Protein AF-A0A382LR62-F1 (afdb_monomer_lite)

Organism: NCBI:txid408172

pLDDT: mean 74.51, std 9.02, range [45.72, 85.38]

Foldseek 3Di:
DDDPPPPDDPVLVVVLVVLCVQLPVVVLQVQQQDQDAQPVPRFQADHNNGHCAGVVRDPNGHDSNSSVVVSVVSHPDDDD

Secondary structure (DSSP, 8-state):
----S-SSSHHHHHHHHHHHHHH-HHHHHHHHHSSEEETTTEEEEEETT-SS--TT--TT---HHHHHHHHHHHSPP---

Structure (mmCIF, N/CA/C/O backbone):
data_AF-A0A382LR62-F1
#
_entry.id   AF-A0A382LR62-F1
#
loop_
_atom_site.group_PDB
_atom_site.id
_atom_site.type_symbol
_atom_site.label_atom_id
_atom_site.label_alt_id
_atom_site.label_comp_id
_atom_site.label_asym_id
_atom_site.label_entity_id
_atom_site.label_seq_id
_atom_site.pdbx_PDB_ins_code
_atom_site.Cartn_x
_atom_site.Cartn_y
_atom_site.Cartn_z
_atom_site.occupancy
_atom_site.B_iso_or_equiv
_atom_site.auth_seq_id
_atom_site.auth_comp_id
_atom_site.auth_asym_id
_atom_site.auth_atom_id
_atom_site.pdbx_PDB_model_num
ATOM 1 N N . MET A 1 1 ? 21.391 -14.650 11.970 1.00 45.72 1 MET A N 1
ATOM 2 C CA . MET A 1 1 ? 20.449 -13.742 11.274 1.00 45.72 1 MET A CA 1
ATOM 3 C C . MET A 1 1 ? 19.695 -14.565 10.226 1.00 45.72 1 MET A C 1
ATOM 5 O O . MET A 1 1 ? 20.316 -15.020 9.275 1.00 45.72 1 MET A O 1
ATOM 9 N N . LYS A 1 2 ? 18.413 -14.907 10.445 1.00 45.72 2 LYS A N 1
ATOM 10 C CA . LYS A 1 2 ? 17.645 -15.750 9.504 1.00 45.72 2 LYS A CA 1
ATOM 11 C C . LYS A 1 2 ? 17.345 -14.935 8.241 1.00 45.72 2 LYS A C 1
ATOM 13 O O . LYS A 1 2 ? 16.485 -14.062 8.274 1.00 45.72 2 LYS A O 1
ATOM 18 N N . TYR A 1 3 ? 18.058 -15.210 7.149 1.00 50.88 3 TYR A N 1
ATOM 19 C CA . TYR A 1 3 ? 17.754 -14.635 5.839 1.00 50.88 3 TYR A CA 1
ATOM 20 C C . TYR A 1 3 ? 16.339 -15.060 5.439 1.00 50.88 3 TYR A C 1
ATOM 22 O O . TYR A 1 3 ? 16.057 -16.244 5.237 1.00 50.88 3 TYR A O 1
ATOM 30 N N . VAL A 1 4 ? 15.420 -14.099 5.375 1.00 60.94 4 VAL A N 1
ATOM 31 C CA . VAL A 1 4 ? 14.044 -14.341 4.943 1.00 60.94 4 VAL A CA 1
ATOM 32 C C . VAL A 1 4 ? 14.090 -14.620 3.439 1.00 60.94 4 VAL A C 1
ATOM 34 O O . VAL A 1 4 ? 14.096 -13.715 2.614 1.00 60.94 4 VAL A O 1
ATOM 37 N N . LYS A 1 5 ? 14.177 -15.905 3.084 1.00 53.59 5 LYS A N 1
ATOM 38 C CA . LYS A 1 5 ? 14.464 -16.416 1.729 1.00 53.59 5 LYS A CA 1
ATOM 39 C C . LYS A 1 5 ? 13.401 -16.070 0.669 1.00 53.59 5 LYS A C 1
ATOM 41 O O . LYS A 1 5 ? 13.586 -16.369 -0.498 1.00 53.59 5 LYS A O 1
ATOM 46 N N . ASN A 1 6 ? 12.285 -15.445 1.056 1.00 54.09 6 ASN A N 1
ATOM 47 C CA . ASN A 1 6 ? 11.110 -15.249 0.200 1.00 54.09 6 ASN A CA 1
ATOM 48 C C . ASN A 1 6 ? 10.514 -13.836 0.341 1.00 54.09 6 ASN A C 1
ATOM 50 O O . ASN A 1 6 ? 9.345 -13.679 0.697 1.00 54.09 6 ASN A O 1
ATOM 54 N N . ILE A 1 7 ? 11.323 -12.801 0.094 1.00 58.34 7 ILE A N 1
ATOM 55 C CA . ILE A 1 7 ? 10.884 -11.391 0.109 1.00 58.34 7 ILE A CA 1
ATOM 56 C C . ILE A 1 7 ? 10.307 -10.945 -1.254 1.00 58.34 7 ILE A C 1
ATOM 58 O O . ILE A 1 7 ? 9.718 -9.873 -1.322 1.00 58.34 7 ILE A O 1
ATOM 62 N N . GLY A 1 8 ? 10.343 -11.762 -2.314 1.00 67.56 8 GLY A N 1
ATOM 63 C CA . GLY A 1 8 ? 9.835 -11.413 -3.657 1.00 67.56 8 GLY A CA 1
ATOM 64 C C . GLY A 1 8 ? 8.809 -12.399 -4.240 1.00 67.56 8 GLY A C 1
ATOM 65 O O . GLY A 1 8 ? 8.606 -13.483 -3.698 1.00 67.56 8 GLY A O 1
ATOM 66 N N . GLY A 1 9 ? 8.143 -12.017 -5.339 1.00 74.31 9 GLY A N 1
ATOM 67 C CA . GLY A 1 9 ? 7.255 -12.892 -6.130 1.00 74.31 9 GLY A CA 1
ATOM 68 C C . GLY A 1 9 ? 5.781 -12.916 -5.694 1.00 74.31 9 GLY A C 1
ATOM 69 O O . GLY A 1 9 ? 5.303 -11.979 -5.055 1.00 74.31 9 GLY A O 1
ATOM 70 N N . PHE A 1 10 ? 5.058 -13.999 -6.008 1.00 75.44 10 PHE A N 1
ATOM 71 C CA . PHE A 1 10 ? 3.605 -14.160 -5.780 1.00 75.44 10 PHE A CA 1
ATOM 72 C C . PHE A 1 10 ? 3.148 -13.936 -4.328 1.00 75.44 10 PHE A C 1
ATOM 74 O O . PHE A 1 10 ? 2.040 -13.458 -4.089 1.00 75.44 10 PHE A O 1
ATOM 81 N N . ARG A 1 11 ? 4.012 -14.207 -3.339 1.00 76.88 11 ARG A N 1
ATOM 82 C CA . ARG A 1 11 ? 3.736 -13.901 -1.922 1.00 76.88 11 ARG A CA 1
ATOM 83 C C . ARG A 1 11 ? 3.533 -12.410 -1.658 1.00 76.88 11 ARG A C 1
ATOM 85 O O . ARG A 1 11 ? 2.805 -12.051 -0.744 1.00 76.88 11 ARG A O 1
ATOM 92 N N . SER A 1 12 ? 4.168 -11.551 -2.449 1.00 76.06 12 SER A N 1
ATOM 93 C CA . SER A 1 12 ? 3.999 -10.094 -2.404 1.00 76.06 12 SER A CA 1
ATOM 94 C C . SER A 1 12 ? 2.577 -9.696 -2.768 1.00 76.06 12 SER A C 1
ATOM 96 O O . SER A 1 12 ? 1.963 -8.905 -2.068 1.00 76.06 12 SER A O 1
ATOM 98 N N . ILE A 1 13 ? 2.053 -10.305 -3.831 1.00 79.38 13 ILE A N 1
ATOM 99 C CA . ILE A 1 13 ? 0.701 -10.064 -4.334 1.00 79.38 13 ILE A CA 1
ATOM 100 C C . ILE A 1 13 ? -0.311 -10.560 -3.301 1.00 79.38 13 ILE A C 1
ATOM 102 O O . ILE A 1 13 ? -1.203 -9.821 -2.895 1.00 79.38 13 ILE A O 1
ATOM 106 N N . TRP A 1 14 ? -0.109 -11.779 -2.793 1.00 82.56 14 TRP A N 1
ATOM 107 C CA . TRP A 1 14 ? -0.936 -12.350 -1.730 1.00 82.56 14 TRP A CA 1
ATOM 108 C C . TRP A 1 14 ? -0.937 -11.508 -0.453 1.00 82.56 14 TRP A C 1
ATOM 110 O O . TRP A 1 14 ? -1.983 -11.336 0.168 1.00 82.56 14 TRP A O 1
ATOM 120 N N . TYR A 1 15 ? 0.214 -10.959 -0.066 1.00 83.75 15 TYR A N 1
ATOM 121 C CA . TYR A 1 15 ? 0.319 -10.061 1.079 1.00 83.75 15 TYR A CA 1
ATOM 122 C C . TYR A 1 15 ? -0.476 -8.768 0.864 1.00 83.75 15 TYR A C 1
ATOM 124 O O . TYR A 1 15 ? -1.250 -8.387 1.738 1.00 83.75 15 TYR A O 1
ATOM 132 N N . THR A 1 16 ? -0.359 -8.140 -0.309 1.00 80.00 16 THR A N 1
ATOM 133 C CA . THR A 1 16 ? -1.134 -6.940 -0.659 1.00 80.00 16 THR A CA 1
ATOM 134 C C . THR A 1 16 ? -2.640 -7.217 -0.656 1.00 80.00 16 THR A C 1
ATOM 136 O O . THR A 1 16 ? -3.402 -6.405 -0.138 1.00 80.00 16 THR A O 1
ATOM 139 N N . ILE A 1 17 ? -3.082 -8.378 -1.158 1.00 83.69 17 ILE A N 1
ATOM 140 C CA . ILE A 1 17 ? -4.495 -8.796 -1.107 1.00 83.69 17 ILE A CA 1
ATOM 141 C C . ILE A 1 17 ? -4.949 -9.012 0.342 1.00 83.69 17 ILE A C 1
ATOM 143 O O . ILE A 1 17 ? -6.026 -8.554 0.722 1.00 83.69 17 ILE A O 1
ATOM 147 N N . LYS A 1 18 ? -4.131 -9.684 1.164 1.00 85.19 18 LYS A N 1
ATOM 148 C CA . LYS A 1 18 ? -4.435 -9.939 2.577 1.00 85.19 18 LYS A CA 1
ATOM 149 C C . LYS A 1 18 ? -4.602 -8.631 3.352 1.00 85.19 18 LYS A C 1
ATOM 151 O O . LYS A 1 18 ? -5.625 -8.449 4.003 1.00 85.19 18 LYS A O 1
ATOM 156 N N . ILE A 1 19 ? -3.649 -7.710 3.215 1.00 83.75 19 ILE A N 1
ATOM 157 C CA . ILE A 1 19 ? -3.721 -6.385 3.835 1.00 83.75 19 ILE A CA 1
ATOM 158 C C . ILE A 1 19 ? -4.921 -5.598 3.316 1.00 83.75 19 ILE A C 1
ATOM 160 O O . ILE A 1 19 ? -5.667 -5.028 4.107 1.00 83.75 19 ILE A O 1
ATOM 164 N N . GLY A 1 20 ? -5.162 -5.617 2.003 1.00 84.19 20 GLY A N 1
ATOM 165 C CA . GLY A 1 20 ? -6.335 -4.977 1.416 1.00 84.19 20 GLY A CA 1
ATOM 166 C C . GLY A 1 20 ? -7.641 -5.512 1.987 1.00 84.19 20 GLY A C 1
ATOM 167 O O . GLY A 1 20 ? -8.587 -4.751 2.150 1.00 84.19 20 GLY A O 1
ATOM 168 N N . ARG A 1 21 ? -7.705 -6.790 2.368 1.00 83.81 21 ARG A N 1
ATOM 169 C CA . ARG A 1 21 ? -8.874 -7.353 3.051 1.00 83.81 21 ARG A CA 1
ATOM 170 C C . ARG A 1 21 ? -9.026 -6.844 4.490 1.00 83.81 21 ARG A C 1
ATOM 172 O O . ARG A 1 21 ? -10.161 -6.665 4.916 1.00 83.81 21 ARG A O 1
ATOM 179 N N . GLU A 1 22 ? -7.934 -6.582 5.206 1.00 82.25 22 GLU A N 1
ATOM 180 C CA . GLU A 1 22 ? -7.967 -6.039 6.576 1.00 82.25 22 GLU A CA 1
ATOM 181 C C . GLU A 1 22 ? -8.399 -4.563 6.623 1.00 82.25 22 GLU A C 1
ATOM 183 O O . GLU A 1 22 ? -9.189 -4.187 7.486 1.00 82.25 22 GLU A O 1
ATOM 188 N N . VAL A 1 23 ? -7.942 -3.732 5.678 1.00 80.69 23 VAL A N 1
ATOM 189 C CA . VAL A 1 23 ? -8.262 -2.284 5.652 1.00 80.69 23 VAL A CA 1
ATOM 190 C C . VAL A 1 23 ? -9.441 -1.914 4.740 1.00 80.69 23 VAL A C 1
ATOM 192 O O . VAL A 1 23 ? -10.018 -0.830 4.852 1.00 80.69 23 VAL A O 1
ATOM 195 N N . GLY A 1 24 ? -9.833 -2.821 3.842 1.00 83.75 24 GLY A N 1
ATOM 196 C CA . GLY A 1 24 ? -10.915 -2.657 2.872 1.00 83.75 24 GLY A CA 1
ATOM 197 C C . GLY A 1 24 ? -10.405 -2.569 1.431 1.00 83.75 24 GLY A C 1
ATOM 198 O O . GLY A 1 24 ? -9.815 -1.569 1.021 1.00 83.75 24 GLY A O 1
ATOM 199 N N . PHE A 1 25 ? -10.704 -3.597 0.630 1.00 81.50 25 PHE A N 1
ATOM 200 C CA . PHE A 1 25 ? -10.111 -3.797 -0.698 1.00 81.50 25 PHE A CA 1
ATOM 201 C C . PHE A 1 25 ? -10.434 -2.655 -1.668 1.00 81.50 25 PHE A C 1
ATOM 203 O O . PHE A 1 25 ? -9.547 -2.136 -2.338 1.00 81.50 25 PHE A O 1
ATOM 210 N N . LEU A 1 26 ? -11.690 -2.197 -1.681 1.00 81.25 26 LEU A N 1
ATOM 211 C CA . LEU A 1 26 ? -12.133 -1.083 -2.524 1.00 81.25 26 LEU A CA 1
ATOM 212 C C . LEU A 1 26 ? -11.476 0.243 -2.134 1.00 81.25 26 LEU A C 1
ATOM 214 O O . LEU A 1 26 ? -11.107 1.025 -3.007 1.00 81.25 26 LEU A O 1
ATOM 218 N N . LYS A 1 27 ? -11.308 0.495 -0.830 1.00 82.12 27 LYS A N 1
ATOM 219 C CA . LYS A 1 27 ? -10.633 1.706 -0.357 1.00 82.12 27 LYS A CA 1
ATOM 220 C C . LYS A 1 27 ? -9.161 1.665 -0.741 1.00 82.12 27 LYS A C 1
ATOM 222 O O . LYS A 1 27 ? -8.657 2.644 -1.272 1.00 82.12 27 LYS A O 1
ATOM 227 N N . MET A 1 28 ? -8.503 0.528 -0.534 1.00 82.88 28 MET A N 1
ATOM 228 C CA . MET A 1 28 ? -7.095 0.362 -0.867 1.00 82.88 28 MET A CA 1
ATOM 229 C C . MET A 1 28 ? -6.848 0.473 -2.376 1.00 82.88 28 MET A C 1
ATOM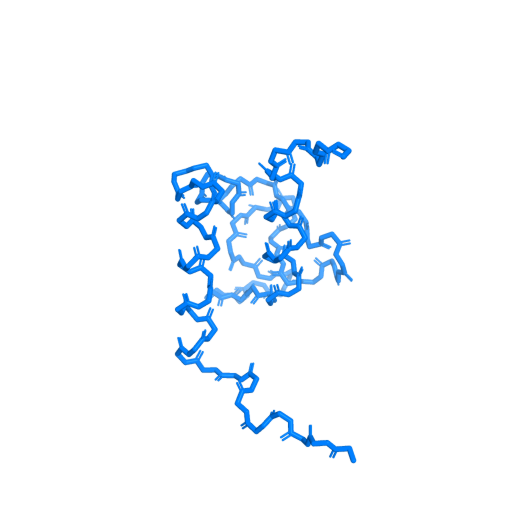 231 O O . MET A 1 28 ? -5.959 1.212 -2.776 1.00 82.88 28 MET A O 1
ATOM 235 N N . LEU A 1 29 ? -7.665 -0.159 -3.226 1.00 79.81 29 LEU A N 1
ATOM 236 C CA . LEU A 1 29 ? -7.576 0.016 -4.681 1.00 79.81 29 LEU A CA 1
ATOM 237 C C . LEU A 1 29 ? -7.814 1.466 -5.107 1.00 79.81 29 LEU A C 1
ATOM 239 O O . LEU A 1 29 ? -7.070 1.986 -5.934 1.00 79.81 29 LEU A O 1
ATOM 243 N N . LYS A 1 30 ? -8.808 2.141 -4.518 1.00 82.62 30 LYS A N 1
ATOM 244 C CA . LYS A 1 30 ? -9.067 3.557 -4.793 1.00 82.62 30 LYS A CA 1
ATOM 245 C C . LYS A 1 30 ? -7.869 4.424 -4.412 1.00 82.62 30 LYS A C 1
ATOM 247 O O . LYS A 1 30 ? -7.487 5.286 -5.194 1.00 82.62 30 LYS A O 1
ATOM 252 N N . THR A 1 31 ? -7.249 4.170 -3.259 1.00 80.81 31 THR A N 1
ATOM 253 C CA . THR A 1 31 ? -6.028 4.866 -2.839 1.00 80.81 31 THR A CA 1
ATOM 254 C C . THR A 1 31 ? -4.890 4.598 -3.813 1.00 80.81 31 THR A C 1
ATOM 256 O O . THR A 1 31 ? -4.280 5.559 -4.258 1.00 80.81 31 T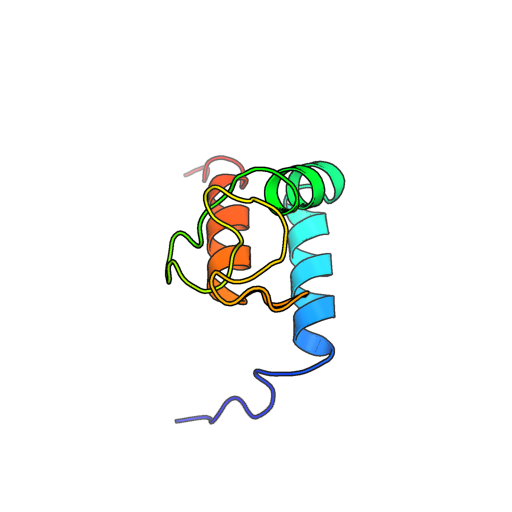HR A O 1
ATOM 259 N N . LEU A 1 32 ? -4.658 3.336 -4.198 1.00 78.31 32 LEU A N 1
ATOM 260 C CA . LEU A 1 32 ? -3.582 2.923 -5.108 1.00 78.31 32 LEU A CA 1
ATOM 261 C C . LEU A 1 32 ? -3.707 3.517 -6.520 1.00 78.31 32 LEU A C 1
ATOM 263 O O . LEU A 1 32 ? -2.691 3.795 -7.152 1.00 78.31 32 LEU A O 1
ATOM 267 N N . VAL A 1 33 ? -4.934 3.698 -7.018 1.00 78.31 33 VAL A N 1
ATOM 268 C CA . VAL A 1 33 ? -5.208 4.321 -8.326 1.00 78.31 33 VAL A CA 1
ATOM 269 C C . VAL A 1 33 ? -5.213 5.851 -8.238 1.00 78.31 33 VAL A C 1
ATOM 271 O O . VAL A 1 33 ? -4.878 6.525 -9.209 1.00 78.31 33 VAL A O 1
ATOM 274 N N . SER A 1 34 ? -5.562 6.413 -7.079 1.00 78.00 34 SER A N 1
ATOM 275 C CA . SER A 1 34 ? -5.515 7.857 -6.835 1.00 78.00 34 SER A CA 1
ATOM 276 C C . SER A 1 34 ? -4.089 8.409 -6.942 1.00 78.00 34 SER A C 1
ATOM 278 O O . SER A 1 34 ? -3.106 7.672 -6.869 1.00 78.00 34 SER A O 1
ATOM 280 N N . LYS A 1 35 ? -3.975 9.735 -7.066 1.00 76.62 35 LYS A N 1
ATOM 281 C CA . LYS A 1 35 ? -2.706 10.457 -6.910 1.00 76.62 35 LYS A CA 1
ATOM 282 C C . LYS A 1 35 ? -2.166 10.200 -5.506 1.00 76.62 35 LYS A C 1
ATOM 284 O O . LYS A 1 35 ? -2.764 10.643 -4.525 1.00 76.62 35 LYS A O 1
ATOM 289 N N . ASN A 1 36 ? -1.102 9.417 -5.414 1.00 73.62 36 ASN A N 1
ATOM 290 C CA . ASN A 1 36 ? -0.474 9.018 -4.165 1.00 73.62 36 ASN A CA 1
ATOM 291 C C . ASN A 1 36 ? 1.040 8.890 -4.392 1.00 73.62 36 ASN A C 1
ATOM 293 O O . ASN A 1 36 ? 1.483 8.527 -5.479 1.00 73.62 36 ASN A O 1
ATOM 297 N N . THR A 1 37 ? 1.830 9.188 -3.364 1.00 70.50 37 THR A N 1
ATOM 298 C CA . THR A 1 37 ? 3.295 9.069 -3.400 1.00 70.50 37 THR A CA 1
ATOM 299 C C . THR A 1 37 ? 3.729 7.991 -2.414 1.00 70.50 37 THR A C 1
ATOM 301 O O . THR A 1 37 ? 3.137 7.857 -1.339 1.00 70.50 37 THR A O 1
ATOM 304 N N . CYS A 1 38 ? 4.789 7.236 -2.730 1.00 73.94 38 CYS A N 1
ATOM 305 C CA . CYS A 1 38 ? 5.357 6.272 -1.789 1.00 73.94 38 CYS A CA 1
ATOM 306 C C . CYS A 1 38 ? 5.830 7.003 -0.518 1.00 73.94 38 CYS A C 1
ATOM 308 O O . CYS A 1 38 ? 6.921 7.573 -0.509 1.00 73.94 38 CYS A O 1
ATOM 310 N N . LYS A 1 39 ? 5.061 6.916 0.581 1.00 68.75 39 LYS A N 1
ATOM 311 C CA . LYS A 1 39 ? 5.346 7.573 1.880 1.00 68.75 39 LYS A CA 1
ATOM 312 C C . LYS A 1 39 ? 6.691 7.177 2.507 1.00 68.75 39 LYS A C 1
ATOM 314 O O . LYS A 1 39 ? 7.135 7.785 3.470 1.00 68.75 39 LYS A O 1
ATOM 319 N N . THR A 1 40 ? 7.340 6.142 1.977 1.00 67.88 40 THR A N 1
ATOM 320 C CA . THR A 1 40 ? 8.619 5.622 2.475 1.00 67.88 40 THR A CA 1
ATOM 321 C C . THR A 1 40 ? 9.791 5.735 1.509 1.00 67.88 40 THR A C 1
ATOM 323 O O . THR A 1 40 ? 10.919 5.559 1.953 1.00 67.88 40 THR A O 1
ATOM 326 N N . CYS A 1 41 ? 9.559 5.950 0.215 1.00 70.31 41 CYS A N 1
ATOM 327 C CA . CYS A 1 41 ? 10.590 5.757 -0.808 1.00 70.31 41 CYS A CA 1
ATOM 328 C C . CYS A 1 41 ? 10.489 6.683 -2.021 1.00 70.31 41 CYS A C 1
ATOM 330 O O . CYS A 1 41 ? 11.424 6.678 -2.812 1.00 70.31 41 CYS A O 1
ATOM 332 N N . ALA A 1 42 ? 9.394 7.441 -2.162 1.00 65.19 42 ALA A N 1
ATOM 333 C CA . ALA A 1 42 ? 9.046 8.321 -3.287 1.00 65.19 42 ALA A CA 1
ATOM 334 C C . ALA A 1 42 ? 8.937 7.650 -4.675 1.00 65.19 42 ALA A C 1
ATOM 336 O O . ALA A 1 42 ? 7.936 7.857 -5.345 1.00 65.19 42 ALA A O 1
ATOM 337 N N . LEU A 1 43 ? 9.853 6.746 -5.024 1.00 65.56 43 LEU A N 1
ATOM 338 C CA . LEU A 1 43 ? 10.017 6.172 -6.359 1.00 65.56 43 LEU A CA 1
ATOM 339 C C . LEU A 1 43 ? 8.926 5.178 -6.767 1.00 65.56 43 LEU A C 1
ATOM 341 O O . LEU A 1 43 ? 8.508 5.132 -7.919 1.00 65.56 43 LEU A O 1
ATOM 345 N N . GLY A 1 44 ? 8.480 4.346 -5.826 1.00 64.31 44 GLY A N 1
ATOM 346 C CA . GLY A 1 44 ? 7.677 3.160 -6.131 1.00 64.31 44 GLY A CA 1
ATOM 347 C C . GLY A 1 44 ? 6.172 3.391 -6.270 1.00 64.31 44 GLY A C 1
ATOM 348 O O . GLY A 1 44 ? 5.440 2.430 -6.086 1.00 64.31 44 GLY A O 1
ATOM 349 N N . MET A 1 45 ? 5.684 4.623 -6.444 1.00 72.50 45 MET A N 1
ATOM 350 C CA . MET A 1 45 ? 4.262 4.922 -6.697 1.00 72.50 45 MET A CA 1
ATOM 351 C C . MET A 1 45 ? 4.129 6.215 -7.510 1.00 72.50 45 MET A C 1
ATOM 353 O O . MET A 1 45 ? 4.972 7.096 -7.368 1.00 72.50 45 MET A O 1
ATOM 357 N N . GLY A 1 46 ? 3.060 6.348 -8.304 1.00 66.44 46 GLY A N 1
ATOM 358 C CA . GLY A 1 46 ? 2.982 7.290 -9.433 1.00 66.44 46 GLY A CA 1
ATOM 359 C C . GLY A 1 46 ? 2.922 8.773 -9.082 1.00 66.44 46 GLY A C 1
ATOM 360 O O . GLY A 1 46 ? 2.753 9.607 -9.970 1.00 66.44 46 GLY A O 1
ATOM 361 N N . GLY A 1 47 ? 3.030 9.128 -7.805 1.00 74.25 47 GLY A N 1
ATOM 362 C CA . GLY A 1 47 ? 3.079 10.498 -7.318 1.00 74.25 47 GLY A CA 1
ATOM 363 C C . GLY A 1 47 ? 1.936 11.345 -7.872 1.00 74.25 47 GLY A C 1
ATOM 364 O O . GLY A 1 47 ? 0.754 11.012 -7.740 1.00 74.25 47 GLY A O 1
ATOM 365 N N . GLN A 1 48 ? 2.309 12.435 -8.546 1.00 69.94 48 GLN A N 1
ATOM 366 C CA . GLN A 1 48 ? 1.381 13.372 -9.186 1.00 69.94 48 GLN A CA 1
ATOM 367 C C . GLN A 1 48 ? 0.671 12.794 -10.417 1.00 69.94 48 GLN A C 1
ATOM 369 O O . GLN A 1 48 ? -0.457 13.202 -10.713 1.00 69.94 48 GLN A O 1
ATOM 374 N N . ASN A 1 49 ? 1.309 11.843 -11.104 1.00 69.81 49 ASN A N 1
ATOM 375 C CA . ASN A 1 49 ? 0.724 11.113 -12.229 1.00 69.81 49 ASN A CA 1
ATOM 376 C C . ASN A 1 49 ? -0.293 10.066 -11.744 1.00 69.81 49 ASN A C 1
ATOM 378 O O . ASN A 1 49 ? -1.221 9.724 -12.473 1.00 69.81 49 ASN A O 1
ATOM 382 N N . GLY A 1 50 ? -0.178 9.637 -10.482 1.00 70.62 50 GLY A N 1
ATOM 383 C CA . GLY A 1 50 ? -1.060 8.661 -9.853 1.00 70.62 50 GLY A CA 1
ATOM 384 C C . GLY A 1 50 ? -0.919 7.252 -10.427 1.00 70.62 50 GLY A C 1
ATOM 385 O O . GLY A 1 50 ? -0.142 6.988 -11.344 1.00 70.62 50 GLY A O 1
ATOM 386 N N . GLY A 1 51 ? -1.676 6.319 -9.853 1.00 72.00 51 GLY A N 1
ATOM 387 C CA . GLY A 1 51 ? -1.651 4.920 -10.268 1.00 72.00 51 GLY A CA 1
ATOM 388 C C . GLY A 1 51 ? -0.445 4.118 -9.765 1.00 72.00 51 GLY A C 1
ATOM 389 O O . GLY A 1 51 ? 0.446 4.609 -9.071 1.00 72.00 51 GLY A O 1
ATOM 390 N N . MET A 1 52 ? -0.428 2.834 -10.136 1.00 74.00 52 MET A N 1
ATOM 391 C CA . MET A 1 52 ? 0.623 1.867 -9.778 1.00 74.00 52 MET A CA 1
ATOM 392 C C . MET A 1 52 ? 1.845 1.933 -10.716 1.00 74.00 52 MET A C 1
ATOM 394 O O . MET A 1 52 ? 2.432 0.906 -11.056 1.00 74.00 52 MET A O 1
ATOM 398 N N . LEU A 1 53 ? 2.153 3.128 -11.212 1.00 72.62 53 LEU A N 1
ATOM 399 C CA . LEU A 1 53 ? 3.320 3.420 -12.041 1.00 72.62 53 LEU A CA 1
ATOM 400 C C . LEU A 1 53 ? 4.442 3.916 -11.128 1.00 72.62 53 LEU A C 1
ATOM 402 O O . LEU A 1 53 ? 4.161 4.672 -10.207 1.00 72.62 53 LEU A O 1
ATOM 406 N N . ASN A 1 54 ? 5.694 3.534 -11.354 1.00 70.12 54 ASN A N 1
ATOM 407 C CA . ASN A 1 54 ? 6.808 4.235 -10.706 1.00 70.12 54 ASN A CA 1
ATOM 408 C C . ASN A 1 54 ? 7.088 5.579 -11.417 1.00 70.12 54 ASN A C 1
ATOM 410 O O . ASN A 1 54 ? 6.575 5.847 -12.507 1.00 70.12 54 ASN A O 1
ATOM 414 N N . GLU A 1 55 ? 7.940 6.421 -10.831 1.00 64.19 55 GLU A N 1
ATOM 415 C CA . GLU A 1 55 ? 8.373 7.690 -11.453 1.00 64.19 55 GLU A CA 1
ATOM 416 C C . GLU A 1 55 ? 9.159 7.492 -12.770 1.00 64.19 55 GLU A C 1
ATOM 418 O O . GLU A 1 55 ? 9.334 8.440 -13.531 1.00 64.19 55 GLU A O 1
ATOM 423 N N . GLN A 1 56 ? 9.598 6.264 -13.067 1.00 69.50 56 GLN A N 1
ATOM 424 C CA . GLN A 1 56 ? 10.254 5.869 -14.322 1.00 69.50 56 GLN A CA 1
ATOM 425 C C . GLN A 1 56 ? 9.260 5.327 -15.375 1.0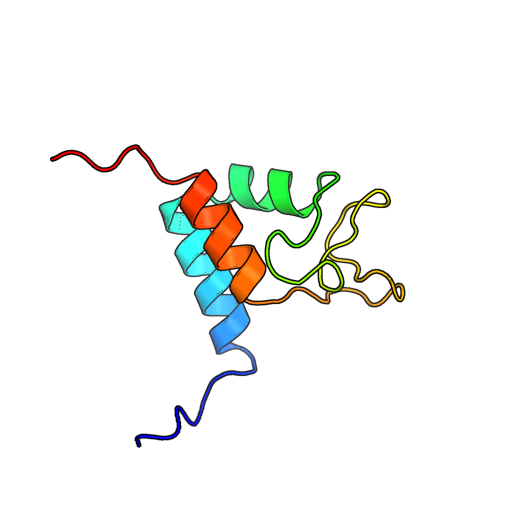0 69.50 56 GLN A C 1
ATOM 427 O O . GLN A 1 56 ? 9.670 4.915 -16.456 1.00 69.50 56 GLN A O 1
ATOM 432 N N . GLY A 1 57 ? 7.951 5.326 -15.090 1.00 68.12 57 GLY A N 1
ATOM 433 C CA . GLY A 1 57 ? 6.904 4.863 -16.006 1.00 68.12 57 GLY A CA 1
ATOM 434 C C . GLY A 1 57 ? 6.701 3.342 -16.071 1.00 68.12 57 GLY A C 1
ATOM 435 O O . GLY A 1 57 ? 5.989 2.858 -16.948 1.00 68.12 57 GLY A O 1
ATOM 436 N N . HIS A 1 58 ? 7.290 2.566 -15.162 1.00 71.94 58 HIS A N 1
ATOM 437 C CA . HIS A 1 58 ? 7.110 1.11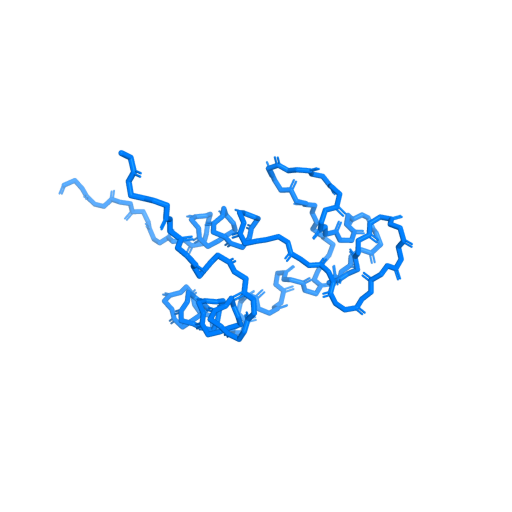8 -15.096 1.00 71.94 58 HIS A CA 1
ATOM 438 C C . HIS A 1 58 ? 5.819 0.765 -14.359 1.00 71.94 58 HIS A C 1
ATOM 440 O O . HIS A 1 58 ? 5.596 1.175 -13.216 1.00 71.94 58 HIS A O 1
ATOM 446 N N . TRP A 1 59 ? 4.988 -0.047 -15.009 1.00 68.81 59 TRP A N 1
ATOM 447 C CA . TRP A 1 59 ? 3.759 -0.595 -14.448 1.00 68.81 59 TRP A CA 1
ATOM 448 C C . TRP A 1 59 ? 3.776 -2.125 -14.507 1.00 68.81 59 TRP A C 1
ATOM 450 O O . TRP A 1 59 ? 4.159 -2.672 -15.544 1.00 68.81 59 TRP A O 1
ATOM 460 N N . PRO A 1 60 ? 3.299 -2.838 -13.469 1.00 66.88 60 PRO A N 1
ATOM 461 C CA . PRO A 1 60 ? 2.915 -2.372 -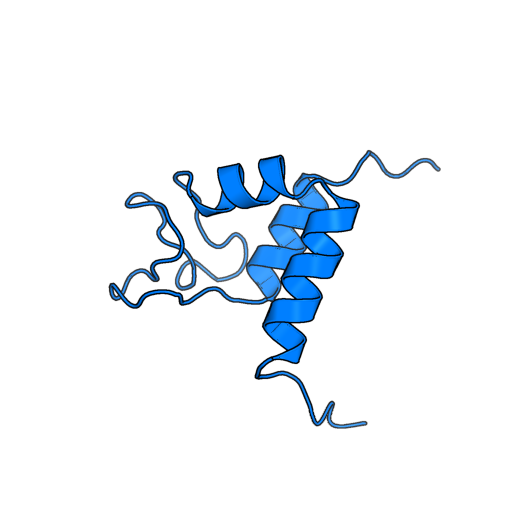12.135 1.00 66.88 60 PRO A CA 1
ATOM 462 C C . PRO A 1 60 ? 4.104 -2.441 -11.161 1.00 66.88 60 PRO A C 1
ATOM 464 O O . PRO A 1 60 ? 4.477 -3.525 -10.707 1.00 66.88 60 PRO A O 1
ATOM 467 N N . GLU A 1 61 ? 4.687 -1.297 -10.797 1.00 74.38 61 GLU A N 1
ATOM 468 C CA . GLU A 1 61 ? 5.794 -1.249 -9.836 1.00 74.38 61 GLU A CA 1
ATOM 469 C C . GLU A 1 61 ? 5.367 -0.534 -8.554 1.00 74.38 61 GLU A C 1
ATOM 471 O O . GLU A 1 61 ? 5.191 0.680 -8.523 1.00 74.38 61 GLU A O 1
ATOM 476 N N . ILE A 1 62 ? 5.193 -1.321 -7.487 1.00 76.75 62 ILE A N 1
ATOM 477 C CA . ILE A 1 62 ? 4.871 -0.839 -6.142 1.00 76.75 62 ILE A CA 1
ATOM 478 C C . ILE A 1 62 ? 5.718 -1.561 -5.104 1.00 76.75 62 ILE A C 1
ATOM 480 O O . ILE A 1 62 ? 5.825 -2.790 -5.104 1.00 76.75 62 ILE A O 1
ATOM 484 N N . CYS A 1 63 ? 6.275 -0.808 -4.153 1.00 79.44 63 CYS A N 1
ATOM 485 C CA . CYS A 1 63 ? 7.024 -1.401 -3.055 1.00 79.44 63 CYS A CA 1
ATOM 486 C C . CYS A 1 63 ? 6.091 -1.897 -1.931 1.00 79.44 63 CYS A C 1
ATOM 488 O O . CYS A 1 63 ? 5.089 -1.281 -1.575 1.00 79.44 63 CYS A O 1
ATOM 490 N N . LYS A 1 64 ? 6.441 -3.016 -1.289 1.00 79.38 64 LYS A N 1
ATOM 491 C CA . LYS A 1 64 ? 5.648 -3.553 -0.162 1.00 79.38 64 LYS A CA 1
ATOM 492 C C . LYS A 1 64 ? 5.577 -2.599 1.027 1.00 79.38 64 LYS A C 1
ATOM 494 O O . LYS A 1 64 ? 4.608 -2.612 1.779 1.00 79.38 64 LYS A O 1
ATOM 499 N N . LYS A 1 65 ? 6.625 -1.793 1.206 1.00 80.06 65 LYS A N 1
ATOM 500 C CA . LYS A 1 65 ? 6.741 -0.861 2.326 1.00 80.06 65 LYS A CA 1
ATOM 501 C C . LYS A 1 65 ? 5.735 0.285 2.203 1.00 80.06 65 LYS A C 1
ATOM 503 O O . LYS A 1 65 ? 5.150 0.673 3.209 1.00 80.06 65 LYS A O 1
ATOM 508 N N . SER A 1 66 ? 5.474 0.771 0.987 1.00 80.88 66 SER A N 1
ATOM 509 C CA . SER A 1 66 ? 4.436 1.778 0.757 1.00 80.88 66 SER A CA 1
ATOM 510 C C . SER A 1 66 ? 3.054 1.202 1.022 1.00 80.88 66 SER A C 1
ATOM 512 O O . SER A 1 66 ? 2.267 1.832 1.717 1.00 80.88 66 SER A O 1
ATOM 514 N N . VAL A 1 67 ? 2.790 -0.022 0.551 1.00 82.38 67 VAL A N 1
ATOM 515 C CA . VAL A 1 67 ? 1.540 -0.752 0.813 1.00 82.38 67 VAL A CA 1
ATOM 516 C C . VAL A 1 67 ? 1.269 -0.875 2.307 1.00 82.38 67 VAL A C 1
ATOM 518 O O . VAL A 1 67 ? 0.172 -0.560 2.759 1.00 82.38 67 VAL A O 1
ATOM 521 N N . GLN A 1 68 ? 2.272 -1.286 3.080 1.00 84.31 68 GLN A N 1
ATOM 522 C CA . GLN A 1 68 ? 2.138 -1.411 4.526 1.00 84.31 68 GLN A CA 1
ATOM 523 C C . GLN A 1 68 ? 1.916 -0.051 5.208 1.00 84.31 68 GLN A C 1
ATOM 525 O O . GLN A 1 68 ? 1.100 0.038 6.120 1.00 84.31 68 GLN A O 1
ATOM 530 N N . ALA A 1 69 ? 2.594 1.010 4.759 1.00 84.19 69 ALA A N 1
ATOM 531 C CA . ALA A 1 69 ? 2.397 2.356 5.298 1.00 84.19 69 ALA A CA 1
ATOM 532 C C . ALA A 1 69 ? 0.980 2.888 5.020 1.00 84.19 69 ALA A C 1
ATOM 534 O O . ALA A 1 69 ? 0.314 3.355 5.936 1.00 84.19 69 ALA A O 1
ATOM 535 N N . MET A 1 70 ? 0.488 2.743 3.785 1.00 82.25 70 MET A N 1
ATOM 536 C CA . MET A 1 70 ? -0.881 3.124 3.422 1.00 82.25 70 MET A CA 1
ATOM 537 C C . MET A 1 70 ? -1.919 2.324 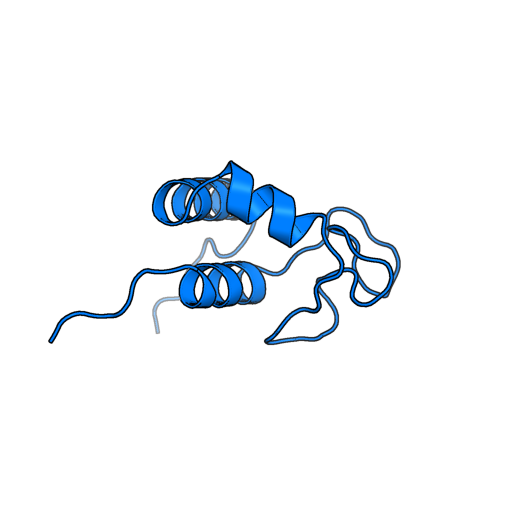4.205 1.00 82.25 70 MET A C 1
ATOM 539 O O . MET A 1 70 ? -2.923 2.876 4.639 1.00 82.25 70 MET A O 1
ATOM 543 N N . ALA A 1 71 ? -1.681 1.029 4.410 1.00 85.38 71 ALA A N 1
ATOM 544 C CA . ALA A 1 71 ? -2.565 0.207 5.220 1.00 85.38 71 ALA A CA 1
ATOM 545 C C . ALA A 1 71 ? -2.617 0.686 6.674 1.00 85.38 71 ALA A C 1
ATOM 547 O O . ALA A 1 71 ? -3.701 0.770 7.240 1.00 85.38 71 ALA A O 1
ATOM 548 N N . ALA A 1 72 ? -1.472 1.053 7.251 1.00 84.56 72 ALA A N 1
ATOM 549 C CA . ALA A 1 72 ? -1.414 1.610 8.597 1.00 84.56 72 ALA A CA 1
ATOM 550 C C . ALA A 1 72 ? -2.171 2.948 8.701 1.00 84.56 72 ALA A C 1
ATOM 552 O O . ALA A 1 72 ? -2.918 3.135 9.654 1.00 84.56 72 ALA A O 1
ATOM 553 N N . ASP A 1 73 ? -2.058 3.834 7.702 1.00 82.25 73 ASP A N 1
ATOM 554 C CA . ASP A 1 73 ? -2.841 5.084 7.640 1.00 82.25 73 ASP A CA 1
ATOM 555 C C . ASP A 1 73 ? -4.363 4.828 7.545 1.00 82.25 73 ASP A C 1
ATOM 557 O O . ASP A 1 73 ? -5.167 5.656 7.968 1.00 82.25 73 ASP A O 1
ATOM 561 N N . MET A 1 74 ? -4.778 3.687 6.985 1.00 83.38 74 MET A N 1
ATOM 562 C CA . MET A 1 74 ? -6.190 3.297 6.849 1.00 83.38 74 MET A CA 1
ATOM 563 C C . MET A 1 74 ? -6.711 2.459 8.021 1.00 83.38 74 MET A C 1
ATOM 565 O O . MET A 1 74 ? -7.921 2.220 8.115 1.00 83.38 74 MET A O 1
ATOM 569 N N . GLN A 1 75 ? -5.821 1.974 8.885 1.00 81.75 75 GLN A N 1
ATOM 570 C CA . GLN A 1 75 ? -6.179 1.142 10.020 1.00 81.75 75 GLN A CA 1
ATOM 571 C C . GLN A 1 75 ? -6.963 1.971 11.048 1.00 81.75 75 GLN A C 1
ATOM 573 O O . GLN A 1 75 ? -6.742 3.168 11.223 1.00 81.75 75 GLN A O 1
ATOM 578 N N . LYS A 1 76 ? -7.926 1.335 11.727 1.00 78.19 76 LYS A N 1
ATOM 579 C CA . LYS A 1 76 ? -8.654 1.984 12.827 1.00 78.19 76 LYS A CA 1
ATOM 580 C C . LYS A 1 76 ? -7.688 2.380 13.944 1.00 78.19 76 LYS A C 1
ATOM 582 O O . LYS A 1 76 ? -6.680 1.708 14.153 1.00 78.19 76 LYS A O 1
ATOM 587 N N . SER A 1 77 ? -8.058 3.435 14.675 1.00 77.12 77 SER A N 1
ATOM 588 C CA . SER A 1 77 ? -7.310 3.900 15.843 1.00 77.12 77 SER A CA 1
ATOM 589 C C . SER A 1 77 ? -6.994 2.739 16.783 1.00 77.12 77 SER A C 1
ATOM 591 O O . SER A 1 77 ? -7.858 1.898 17.057 1.00 77.12 77 SER A O 1
ATOM 593 N N . ILE A 1 78 ? -5.752 2.695 17.251 1.00 77.44 78 ILE A N 1
ATOM 594 C CA . ILE A 1 78 ? -5.295 1.699 18.212 1.00 77.44 78 ILE A CA 1
ATOM 595 C C . ILE A 1 78 ? -5.999 2.026 19.532 1.00 77.44 78 ILE A C 1
ATOM 597 O O . ILE A 1 78 ? -5.818 3.111 20.082 1.00 77.44 78 ILE A O 1
ATOM 601 N N . GLN A 1 79 ? -6.870 1.124 19.980 1.00 75.81 79 GLN A N 1
ATOM 602 C CA . GLN A 1 79 ? -7.515 1.234 21.286 1.00 75.81 79 GLN A CA 1
ATOM 603 C C . GLN A 1 79 ? -6.496 0.833 22.369 1.00 75.81 79 GLN A C 1
ATOM 605 O O . GLN A 1 79 ? -5.717 -0.088 22.104 1.00 75.81 79 GLN A O 1
ATOM 610 N N . PRO A 1 80 ? -6.453 1.545 23.512 1.00 73.94 80 PRO A N 1
ATOM 611 C CA . PRO A 1 80 ? -5.486 1.310 24.585 1.00 73.94 80 PRO A CA 1
ATOM 612 C C . PRO A 1 80 ? -5.626 -0.069 25.236 1.00 73.94 80 PRO A C 1
ATOM 614 O O . PRO A 1 80 ? -6.755 -0.612 25.249 1.00 73.94 80 PRO A O 1
#

Sequence (80 aa):
MKYVKNIGGFRSIWYTIKIGREVGFLKMLKTLVSKNTCKTCALGMGGQNGGMLNEQGHWPEICKKSVQAMAADMQKSIQP

Radius of gyration: 13.28 Å; chains: 1; bounding box: 33×30×41 Å